Protein AF-A0A2V8DEJ9-F1 (afdb_monomer_lite)

pLDDT: mean 77.09, std 26.55, range [30.5, 98.5]

Sequence (115 aa):
MRCVRGSSGTESHRCASAAGWGLRWLWRRCRNSEFGIRNLTSGIAIVRRALEAVVAHARAEAPRECCGLLLGRPDSVSEAVAARNIAAMATRFLVDPQDHINTLRAARGRGLEIL

Secondary structure (DSSP, 8-state):
-----------------------S---------SSS------PPEE-HHHHHHHHHHHHHHTTSPPEEEEEEETTEEEEEEEE-B--SSTT---B-HHHHHHHHHHHHHTT-EE-

Foldseek 3Di:
DDDDDDDDDDDDDDDDDDDDDDDDDPPDDPDDDDDDDPPPPLAAAEDPVQVVVVVVQCVVLPPADWDWWFKADPRYTDHIGTFDFPDPDRDDGDGDVVSVVVVQVVRVVVVMDGD

Radius of gyration: 25.97 Å; chains: 1; bounding box: 34×50×75 Å

Structure (mmCIF, N/CA/C/O backbone):
data_AF-A0A2V8DEJ9-F1
#
_entry.id   AF-A0A2V8DEJ9-F1
#
loop_
_atom_site.group_PDB
_atom_site.id
_atom_site.type_symbol
_atom_site.label_atom_id
_atom_site.label_alt_id
_atom_site.label_comp_id
_atom_site.label_asym_id
_atom_site.label_entity_id
_atom_site.label_seq_id
_atom_site.pdbx_PDB_ins_code
_atom_site.Cartn_x
_atom_site.Cartn_y
_atom_site.Cartn_z
_atom_site.occupancy
_atom_site.B_iso_or_equiv
_atom_site.auth_seq_id
_atom_site.auth_comp_id
_atom_site.auth_asym_id
_atom_site.auth_atom_id
_atom_site.pdbx_PDB_model_num
ATOM 1 N N . MET A 1 1 ? -16.396 29.661 61.445 1.00 40.50 1 MET A N 1
ATOM 2 C CA . MET A 1 1 ? -15.426 29.054 62.381 1.00 40.50 1 MET A CA 1
ATOM 3 C C . MET A 1 1 ? -14.456 28.173 61.616 1.00 40.50 1 MET A C 1
ATOM 5 O O . MET A 1 1 ? -14.873 27.373 60.794 1.00 40.50 1 MET A O 1
ATOM 9 N N .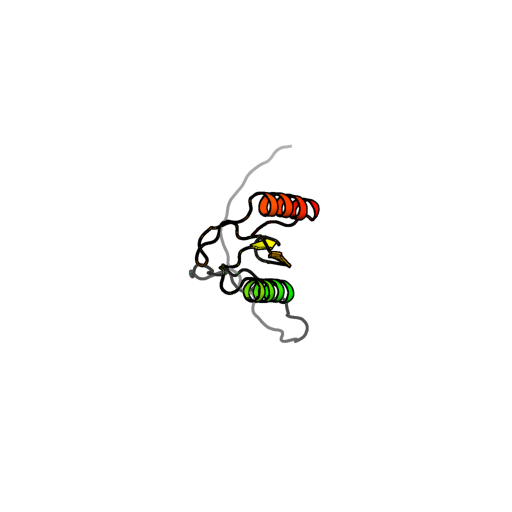 ARG A 1 2 ? -13.167 28.383 61.866 1.00 37.50 2 ARG A N 1
ATOM 10 C CA . ARG A 1 2 ? -12.015 27.662 61.320 1.00 37.50 2 ARG A CA 1
ATOM 11 C C . ARG A 1 2 ? -11.667 26.523 62.284 1.00 37.50 2 ARG A C 1
ATOM 13 O O . ARG A 1 2 ? -11.708 26.775 63.481 1.00 37.50 2 ARG A O 1
ATOM 20 N N . CYS A 1 3 ? -11.255 25.355 61.795 1.00 30.50 3 CYS A N 1
ATOM 21 C CA . CYS A 1 3 ? -10.093 24.645 62.347 1.00 30.50 3 CYS A CA 1
ATOM 22 C C . CYS A 1 3 ? -9.612 23.532 61.406 1.00 30.50 3 CYS A C 1
ATOM 24 O O . CYS A 1 3 ? -10.387 22.916 60.688 1.00 30.50 3 CYS A O 1
ATOM 26 N N . VAL A 1 4 ? -8.292 23.376 61.382 1.00 45.16 4 VAL A N 1
ATOM 27 C CA . VAL A 1 4 ? -7.442 22.735 60.371 1.00 45.16 4 VAL A CA 1
ATOM 28 C C . VAL A 1 4 ? -6.582 21.668 61.058 1.00 45.16 4 VAL A C 1
ATOM 30 O O . VAL A 1 4 ? -6.289 21.828 62.243 1.00 45.16 4 VAL A O 1
ATOM 33 N N . ARG A 1 5 ? -6.050 20.743 60.239 1.00 40.50 5 ARG A N 1
ATOM 34 C CA . ARG A 1 5 ? -4.837 19.888 60.371 1.00 40.50 5 ARG A CA 1
ATOM 35 C C . ARG A 1 5 ? -5.194 18.422 60.597 1.00 40.50 5 ARG A C 1
ATOM 37 O O . ARG A 1 5 ? -5.905 18.109 61.535 1.00 40.50 5 ARG A O 1
ATOM 44 N N . GLY A 1 6 ? -4.851 17.536 59.660 1.00 34.47 6 GLY A N 1
ATOM 45 C CA . GLY A 1 6 ? -3.506 16.949 59.475 1.00 34.47 6 GLY A CA 1
ATOM 46 C C . GLY A 1 6 ? -3.614 15.503 59.993 1.00 34.47 6 GLY A C 1
ATOM 47 O O . GLY A 1 6 ? -4.335 15.288 60.951 1.00 34.47 6 GLY A O 1
ATOM 48 N N . SER A 1 7 ? -3.070 14.442 59.411 1.00 37.62 7 SER A N 1
ATOM 49 C CA . SER A 1 7 ? -1.754 14.245 58.815 1.00 37.62 7 SER A CA 1
ATOM 50 C C . SER A 1 7 ? -1.714 12.883 58.101 1.00 37.62 7 SER A C 1
ATOM 52 O O . SER A 1 7 ? -2.464 11.968 58.428 1.00 37.62 7 SER A O 1
ATOM 54 N N . SER A 1 8 ? -0.782 12.782 57.157 1.00 36.59 8 SER A N 1
ATOM 55 C CA . SER A 1 8 ? -0.178 11.584 56.562 1.00 36.59 8 SER A CA 1
ATOM 56 C C . SER A 1 8 ? -0.091 10.336 57.455 1.00 36.59 8 SER A C 1
ATOM 58 O O . SER A 1 8 ? 0.326 10.427 58.608 1.00 36.59 8 SER A O 1
ATOM 60 N N . GLY A 1 9 ? -0.336 9.165 56.861 1.00 32.16 9 GLY A N 1
ATOM 61 C CA . GLY A 1 9 ? -0.019 7.857 57.434 1.00 32.16 9 GLY A CA 1
ATOM 62 C C . GLY A 1 9 ? -0.118 6.759 56.377 1.00 32.16 9 GLY A C 1
ATOM 63 O O . GLY A 1 9 ? -1.180 6.516 55.816 1.00 32.16 9 GLY A O 1
ATOM 64 N N . THR A 1 10 ? 1.024 6.160 56.079 1.00 36.31 10 THR A N 1
ATOM 65 C CA . THR A 1 10 ? 1.290 5.062 55.149 1.00 36.31 10 THR A CA 1
ATOM 66 C C . THR A 1 10 ? 0.657 3.732 55.575 1.00 36.31 10 THR A C 1
ATOM 68 O O . THR A 1 10 ? 0.598 3.427 56.759 1.00 36.31 10 THR A O 1
ATOM 71 N N . GLU A 1 11 ? 0.295 2.929 54.569 1.00 38.12 11 GLU A N 1
ATOM 72 C CA . GLU A 1 11 ? 0.469 1.467 54.518 1.00 38.12 11 GLU A CA 1
ATOM 73 C C . GLU A 1 11 ? -0.273 0.584 55.539 1.00 38.12 11 GLU A C 1
ATOM 75 O O . GLU A 1 11 ? 0.076 0.478 56.708 1.00 38.12 11 GLU A O 1
ATOM 80 N N . SER A 1 12 ? -1.245 -0.194 55.052 1.00 41.06 12 SER A N 1
ATOM 81 C CA . SER A 1 12 ? -1.389 -1.577 55.518 1.00 41.06 12 SER A CA 1
ATOM 82 C C . SER A 1 12 ? -2.101 -2.429 54.473 1.00 41.06 12 SER A C 1
ATOM 84 O O . SER A 1 12 ? -3.283 -2.269 54.169 1.00 41.06 12 SER A O 1
ATOM 86 N N . HIS A 1 13 ? -1.329 -3.366 53.934 1.00 38.84 13 HIS A N 1
ATOM 87 C CA . HIS A 1 13 ? -1.804 -4.561 53.268 1.00 38.84 13 HIS A CA 1
ATOM 88 C C . HIS A 1 13 ? -2.889 -5.239 54.110 1.00 38.84 13 HIS A C 1
ATOM 90 O O . HIS A 1 13 ? -2.671 -5.574 55.275 1.00 38.84 13 HIS A O 1
ATOM 96 N N . ARG A 1 14 ? -4.036 -5.527 53.496 1.00 42.50 14 ARG A N 1
ATOM 97 C CA . ARG A 1 14 ? -4.911 -6.592 53.979 1.00 42.50 14 ARG A CA 1
ATOM 98 C C . ARG A 1 14 ? -5.385 -7.428 52.802 1.00 42.50 14 ARG A C 1
ATOM 100 O O . ARG A 1 14 ? -6.315 -7.079 52.084 1.00 42.50 14 ARG A O 1
ATOM 107 N N . CYS A 1 15 ? -4.674 -8.537 52.622 1.00 31.95 15 CYS A N 1
ATOM 108 C CA . CYS A 1 15 ? -5.132 -9.716 51.913 1.00 31.95 15 CYS A CA 1
ATOM 109 C C . CYS A 1 15 ? -6.515 -10.114 52.443 1.00 31.95 15 CYS A C 1
ATOM 111 O O . CYS A 1 15 ? -6.665 -10.358 53.640 1.00 31.95 15 CYS A O 1
ATOM 113 N N . ALA A 1 16 ? -7.501 -10.214 51.557 1.00 40.81 16 ALA A N 1
ATOM 114 C CA . ALA A 1 16 ? -8.723 -10.959 51.815 1.00 40.81 16 ALA A CA 1
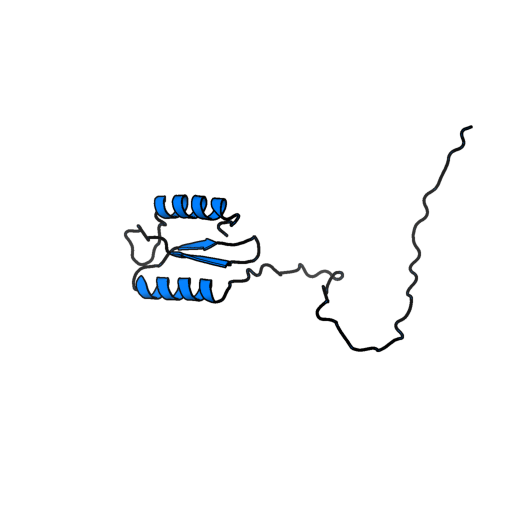ATOM 115 C C . ALA A 1 16 ? -8.784 -12.119 50.821 1.00 40.81 16 ALA A C 1
ATOM 117 O O . ALA A 1 16 ? -8.547 -11.966 49.623 1.00 40.81 16 ALA A O 1
ATOM 118 N N . SER A 1 17 ? -8.989 -13.292 51.400 1.00 42.34 17 SER A N 1
ATOM 119 C CA . SER A 1 17 ? -8.801 -14.620 50.850 1.00 42.34 17 SER A CA 1
ATOM 120 C C . SER A 1 17 ? -9.803 -14.985 49.758 1.00 42.34 17 SER A C 1
ATOM 122 O O . SER A 1 17 ? -10.951 -14.547 49.729 1.00 42.34 17 SER A O 1
ATOM 124 N N . ALA A 1 18 ? -9.350 -15.868 48.871 1.00 36.22 18 ALA A N 1
ATOM 125 C CA . ALA A 1 18 ? -10.191 -16.590 47.939 1.00 36.22 18 ALA A CA 1
ATOM 126 C C . ALA A 1 18 ? -11.050 -17.627 48.682 1.00 36.22 18 ALA A C 1
ATOM 128 O O . ALA A 1 18 ? -10.514 -18.551 49.290 1.00 36.22 18 ALA A O 1
ATOM 129 N N . ALA A 1 19 ? -12.371 -17.524 48.563 1.00 43.09 19 ALA A N 1
ATOM 130 C CA . ALA A 1 19 ? -13.290 -18.645 48.737 1.00 43.09 19 ALA A CA 1
ATOM 131 C C . ALA A 1 19 ? -14.566 -18.365 47.931 1.00 43.09 19 ALA A C 1
ATOM 133 O O . ALA A 1 19 ? -15.305 -17.437 48.239 1.00 43.09 19 ALA A O 1
ATOM 134 N N . GLY A 1 20 ? -14.809 -19.147 46.877 1.00 33.88 20 GLY A N 1
ATOM 135 C CA . GLY A 1 20 ? -16.053 -19.069 46.107 1.00 33.88 20 GLY A CA 1
ATOM 136 C C . GLY A 1 20 ? -15.876 -19.442 44.642 1.00 33.88 20 GLY A C 1
ATOM 137 O O . GLY A 1 20 ? -15.853 -18.582 43.768 1.00 33.88 20 GLY A O 1
ATOM 138 N N . TRP A 1 21 ? -15.728 -20.735 44.371 1.00 38.44 21 TRP A N 1
ATOM 139 C CA . TRP A 1 21 ? -15.759 -21.279 43.017 1.00 38.44 21 TRP A CA 1
ATOM 140 C C . TRP A 1 21 ? -17.187 -21.188 42.460 1.00 38.44 21 TRP A C 1
ATOM 142 O O . TRP A 1 21 ? -18.103 -21.798 43.002 1.00 38.44 21 TRP A O 1
ATOM 152 N N . GLY A 1 22 ? -17.368 -20.438 41.370 1.00 38.22 22 GLY A N 1
ATOM 153 C CA . GLY A 1 22 ? -18.634 -20.312 40.644 1.00 38.22 22 GLY A CA 1
ATOM 154 C C . GLY A 1 22 ? -18.389 -19.880 39.199 1.00 38.22 22 GLY A C 1
ATOM 155 O O . GLY A 1 22 ? -18.240 -18.701 38.897 1.00 38.22 22 GLY A O 1
ATOM 156 N N . LEU A 1 23 ? -18.285 -20.861 38.305 1.00 49.78 23 LEU A N 1
ATOM 157 C CA . LEU A 1 23 ? -17.997 -20.711 36.878 1.00 49.78 23 LEU A CA 1
ATOM 158 C C . LEU A 1 23 ? -19.201 -20.146 36.103 1.00 49.78 23 LEU A C 1
ATOM 160 O O . LEU A 1 23 ? -20.137 -20.891 35.824 1.00 49.78 23 LEU A O 1
ATOM 164 N N . ARG A 1 24 ? -19.142 -18.887 35.653 1.00 44.31 24 ARG A N 1
ATOM 165 C CA . ARG A 1 24 ? -19.706 -18.439 34.359 1.00 44.31 24 ARG A CA 1
ATOM 166 C C . ARG A 1 24 ? -19.290 -16.983 34.097 1.00 44.31 24 ARG A C 1
ATOM 168 O O . ARG A 1 24 ? -19.520 -16.140 34.949 1.00 44.31 24 ARG A O 1
ATOM 175 N N . TRP A 1 25 ? -18.738 -16.703 32.912 1.00 38.94 25 TRP A N 1
ATOM 176 C CA . TRP A 1 25 ? -18.342 -15.375 32.388 1.00 38.94 25 TRP A CA 1
ATOM 177 C C . TRP A 1 25 ? -16.981 -14.808 32.819 1.00 38.94 25 TRP A C 1
ATOM 179 O O . TRP A 1 25 ? -16.889 -13.798 33.506 1.00 38.94 25 TRP A O 1
ATOM 189 N N . LEU A 1 26 ? -15.899 -15.393 32.294 1.00 38.69 26 LEU A N 1
ATOM 190 C CA . LEU A 1 26 ? -14.563 -14.784 32.314 1.00 38.69 26 LEU A CA 1
ATOM 191 C C . LEU A 1 26 ? -13.862 -14.926 30.951 1.00 38.69 26 LEU A C 1
ATOM 193 O O . LEU A 1 26 ? -12.828 -15.570 30.834 1.00 38.69 26 LEU A O 1
ATOM 197 N N . TRP A 1 27 ? -14.378 -14.238 29.928 1.00 38.12 27 TRP A N 1
ATOM 198 C CA . TRP A 1 27 ? -13.526 -13.692 28.852 1.00 38.12 27 TRP A CA 1
ATOM 199 C C . TRP A 1 27 ? -13.115 -12.249 29.181 1.00 38.12 27 TRP A C 1
ATOM 201 O O . TRP A 1 27 ? -13.07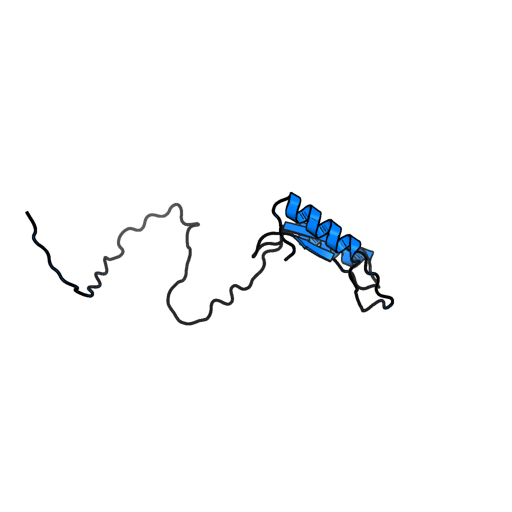6 -11.353 28.347 1.00 38.12 27 TRP A O 1
ATOM 211 N N . ARG A 1 28 ? -12.848 -12.009 30.466 1.00 47.59 28 ARG A N 1
ATOM 212 C CA . ARG A 1 28 ? -12.355 -10.741 30.986 1.00 47.59 28 ARG A CA 1
ATOM 213 C C . ARG A 1 28 ? -11.179 -11.059 31.887 1.00 47.59 28 ARG A C 1
ATOM 215 O O . ARG A 1 28 ? -11.317 -11.231 33.093 1.00 47.59 28 ARG A O 1
ATOM 222 N N . ARG A 1 29 ? -10.008 -11.198 31.273 1.00 39.47 29 ARG A N 1
ATOM 223 C CA . ARG A 1 29 ? -8.757 -11.171 32.017 1.00 39.47 29 ARG A CA 1
ATOM 224 C C . ARG A 1 29 ? -7.696 -10.423 31.231 1.00 39.47 29 ARG A C 1
ATOM 226 O O . ARG A 1 29 ? -6.838 -11.021 30.595 1.00 39.47 29 ARG A O 1
ATOM 233 N N . CYS A 1 30 ? -7.763 -9.097 31.358 1.00 42.78 30 CYS A N 1
ATOM 234 C CA . CYS A 1 30 ? -6.564 -8.290 31.530 1.00 42.78 30 CYS A CA 1
ATOM 235 C C . CYS A 1 30 ? -5.679 -9.011 32.557 1.00 42.78 30 CYS A C 1
ATOM 237 O O . CYS A 1 30 ? -6.045 -9.128 33.727 1.00 42.78 30 CYS A O 1
ATOM 239 N N . ARG A 1 31 ? -4.573 -9.587 32.097 1.00 45.38 31 ARG A N 1
ATOM 240 C CA . ARG A 1 31 ? -3.546 -10.201 32.935 1.00 45.38 31 ARG A CA 1
ATOM 241 C C . ARG A 1 31 ? -2.214 -9.693 32.413 1.00 45.38 31 ARG A C 1
ATOM 243 O O . ARG A 1 31 ? -1.709 -10.198 31.420 1.00 45.38 31 ARG A O 1
ATOM 250 N N . ASN A 1 32 ? -1.728 -8.615 33.014 1.00 39.97 32 ASN A N 1
ATOM 251 C CA . ASN A 1 32 ? -0.556 -8.679 33.884 1.00 39.97 32 ASN A CA 1
ATOM 252 C C . ASN A 1 32 ? -0.038 -7.266 34.167 1.00 39.97 32 ASN A C 1
ATOM 254 O O . ASN A 1 32 ? 0.477 -6.588 33.283 1.00 39.97 32 ASN A O 1
ATOM 258 N N . SER A 1 33 ? -0.126 -6.874 35.433 1.00 49.44 33 SER A N 1
ATOM 259 C CA . SER A 1 33 ? 0.883 -6.051 36.090 1.00 49.44 33 SER A CA 1
ATOM 260 C C . SER A 1 33 ? 1.651 -6.949 37.063 1.00 49.44 33 SER A C 1
ATOM 262 O O . SER A 1 33 ? 1.084 -7.913 37.571 1.00 49.44 33 SER A O 1
ATOM 264 N N . GLU A 1 34 ? 2.910 -6.579 37.310 1.00 51.34 34 GLU A N 1
ATOM 265 C CA . GLU A 1 34 ? 3.803 -7.069 38.376 1.00 51.34 34 GLU A CA 1
ATOM 266 C C . GLU A 1 34 ? 4.622 -8.335 38.085 1.00 51.34 34 GLU A C 1
ATOM 268 O O . GLU A 1 34 ? 4.379 -9.403 38.628 1.00 51.34 34 GLU A O 1
ATOM 273 N N . PHE A 1 35 ? 5.648 -8.191 37.243 1.00 40.84 35 PHE A N 1
ATOM 274 C CA . PHE A 1 35 ? 7.058 -8.470 37.575 1.00 40.84 35 PHE A CA 1
ATOM 275 C C . PHE A 1 35 ? 7.911 -8.125 36.344 1.00 40.84 35 PHE A C 1
ATOM 277 O O . PHE A 1 35 ? 7.469 -8.310 35.213 1.00 40.84 35 PHE A O 1
ATOM 284 N N . GLY A 1 36 ? 9.099 -7.558 36.554 1.00 48.50 36 GLY A N 1
ATOM 285 C CA . GLY A 1 36 ? 9.924 -6.919 35.525 1.00 48.50 36 GLY A CA 1
ATOM 286 C C . GLY A 1 36 ? 10.341 -7.815 34.355 1.00 48.50 36 GLY A C 1
ATOM 287 O O . GLY A 1 36 ? 11.446 -8.342 34.332 1.00 48.50 36 GLY A O 1
ATOM 288 N N . ILE A 1 37 ? 9.490 -7.881 33.336 1.00 52.62 37 ILE A N 1
ATOM 289 C CA . ILE A 1 37 ? 9.827 -8.201 31.951 1.00 52.62 37 ILE A CA 1
ATOM 290 C C . ILE A 1 37 ? 9.143 -7.111 31.129 1.00 52.62 37 ILE A C 1
ATOM 292 O O . ILE A 1 37 ? 7.928 -6.941 31.211 1.00 52.62 37 ILE A O 1
ATOM 296 N N . ARG A 1 38 ? 9.917 -6.315 30.381 1.00 51.78 38 ARG A N 1
ATOM 297 C CA . ARG A 1 38 ? 9.366 -5.337 29.433 1.00 51.78 38 ARG A CA 1
ATOM 298 C C . ARG A 1 38 ? 8.351 -6.063 28.552 1.00 51.78 38 ARG A C 1
ATOM 300 O O . ARG A 1 38 ? 8.710 -7.023 27.879 1.00 51.78 38 ARG A O 1
ATOM 307 N N . ASN A 1 39 ? 7.098 -5.627 28.605 1.00 49.81 39 ASN A N 1
ATOM 308 C CA . ASN A 1 39 ? 6.013 -6.163 27.799 1.00 49.81 39 ASN A CA 1
ATOM 309 C C . ASN A 1 39 ? 6.382 -5.940 26.322 1.00 49.81 39 ASN A C 1
ATOM 311 O O . ASN A 1 39 ? 6.212 -4.842 25.800 1.00 49.81 39 ASN A O 1
ATOM 315 N N . LEU A 1 40 ? 6.948 -6.946 25.652 1.00 59.38 40 LEU A N 1
ATOM 316 C CA . LEU A 1 40 ? 7.176 -6.936 24.202 1.00 59.38 40 LEU A CA 1
ATOM 317 C C . LEU A 1 40 ? 5.861 -7.256 23.474 1.00 59.38 40 LEU A C 1
ATOM 319 O O . LEU A 1 40 ? 5.812 -8.079 22.567 1.00 59.38 40 LEU A O 1
ATOM 323 N N . THR A 1 41 ? 4.770 -6.601 23.867 1.00 58.09 41 THR A N 1
ATOM 324 C CA . THR A 1 41 ? 3.506 -6.593 23.125 1.00 58.09 41 THR A CA 1
ATOM 325 C C . THR A 1 41 ? 3.554 -5.522 22.032 1.00 58.09 41 THR A C 1
ATOM 327 O O . THR A 1 41 ? 2.639 -4.720 21.917 1.00 58.09 41 THR A O 1
ATOM 330 N N . SER A 1 42 ? 4.624 -5.473 21.232 1.00 72.44 42 SER A N 1
ATOM 331 C CA . SER A 1 42 ? 4.681 -4.657 20.004 1.00 72.44 42 SER A CA 1
ATOM 332 C C . SER A 1 42 ? 4.165 -5.471 18.818 1.00 72.44 42 SER A C 1
ATOM 334 O O . SER A 1 42 ? 4.853 -5.646 17.816 1.00 72.44 42 SER A O 1
ATOM 336 N N . GLY A 1 43 ? 2.982 -6.064 18.969 1.00 83.50 43 GLY A N 1
ATOM 337 C CA . GLY A 1 43 ? 2.316 -6.785 17.890 1.00 83.50 43 GLY A CA 1
ATOM 338 C C . GLY A 1 43 ? 1.288 -5.883 17.224 1.00 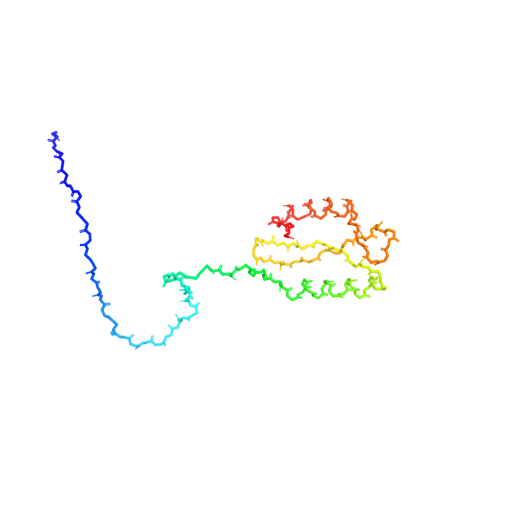83.50 43 GLY A C 1
ATOM 339 O O . GLY A 1 43 ? 0.475 -5.286 17.920 1.00 83.50 43 GLY A O 1
ATOM 340 N N . ILE A 1 44 ? 1.292 -5.826 15.893 1.00 93.19 44 ILE A N 1
ATOM 341 C CA . ILE A 1 44 ? 0.231 -5.182 15.117 1.00 93.19 44 ILE A CA 1
ATOM 342 C C . ILE A 1 44 ? -0.746 -6.250 14.619 1.00 93.19 44 ILE A C 1
ATOM 344 O O . ILE A 1 44 ? -0.352 -7.234 13.989 1.00 93.19 44 ILE A O 1
ATOM 348 N N . ALA A 1 45 ? -2.033 -6.096 14.922 1.00 95.56 45 ALA A N 1
ATOM 349 C CA . ALA A 1 45 ? -3.052 -7.024 14.448 1.00 95.56 45 ALA A CA 1
ATOM 350 C C . ALA A 1 45 ? -3.444 -6.676 13.007 1.00 95.56 45 ALA A C 1
ATOM 352 O O . ALA A 1 45 ? -3.893 -5.566 12.741 1.00 95.56 45 ALA A O 1
ATOM 353 N N . ILE A 1 46 ? -3.327 -7.618 12.070 1.00 97.56 46 ILE A N 1
ATOM 354 C CA . ILE A 1 46 ? -3.744 -7.410 10.676 1.00 97.56 46 ILE A CA 1
ATOM 355 C C . ILE A 1 46 ? -4.998 -8.230 10.405 1.00 97.56 46 ILE A C 1
ATOM 357 O O . ILE A 1 46 ? -4.994 -9.456 10.531 1.00 97.56 46 ILE A O 1
ATOM 361 N N . VAL A 1 47 ? -6.086 -7.568 10.006 1.00 97.8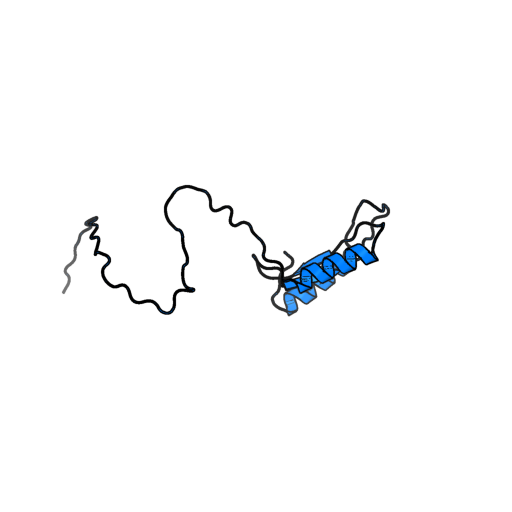1 47 VAL A N 1
ATOM 362 C CA . VAL A 1 47 ? -7.298 -8.287 9.598 1.00 97.81 47 VAL A CA 1
ATOM 363 C C . VAL A 1 47 ? -7.019 -9.152 8.367 1.00 97.81 47 VAL A C 1
ATOM 365 O O . VAL A 1 47 ? -6.347 -8.723 7.428 1.00 97.81 47 VAL A O 1
ATOM 368 N N . ARG A 1 48 ? -7.589 -10.363 8.334 1.00 98.00 48 ARG A N 1
ATOM 369 C CA . ARG A 1 48 ? -7.345 -11.356 7.271 1.00 98.00 48 ARG A CA 1
ATOM 370 C C . ARG A 1 48 ? -7.461 -10.767 5.862 1.00 98.00 48 ARG A C 1
ATOM 372 O O . ARG A 1 48 ? -6.535 -10.933 5.076 1.00 98.00 48 ARG A O 1
ATOM 379 N N . ARG A 1 49 ? -8.538 -10.023 5.593 1.00 98.06 49 ARG A N 1
ATOM 380 C CA . ARG A 1 49 ? -8.804 -9.364 4.301 1.00 98.06 49 ARG A CA 1
ATOM 381 C C . ARG A 1 49 ? -7.688 -8.413 3.849 1.00 98.06 49 ARG A C 1
ATOM 383 O O . ARG A 1 49 ? -7.378 -8.357 2.667 1.00 98.06 49 ARG A O 1
ATOM 390 N N . ALA A 1 50 ? -7.063 -7.684 4.777 1.00 98.12 50 ALA A N 1
ATOM 391 C CA . ALA A 1 50 ? -5.979 -6.761 4.452 1.00 98.12 50 ALA A CA 1
ATOM 392 C C . ALA A 1 50 ? -4.724 -7.548 4.064 1.00 98.12 50 ALA A C 1
ATOM 394 O O . ALA A 1 50 ? -4.082 -7.240 3.067 1.00 98.12 50 ALA A O 1
ATOM 395 N N . LEU A 1 51 ? -4.431 -8.630 4.790 1.00 98.38 51 LEU A N 1
ATOM 396 C CA . LEU A 1 51 ? -3.339 -9.533 4.435 1.00 98.38 51 LEU A CA 1
ATOM 397 C C . LEU A 1 51 ? -3.575 -10.215 3.075 1.00 98.38 51 LEU A C 1
ATOM 399 O O . LEU A 1 51 ? -2.634 -10.398 2.312 1.00 98.38 51 LEU A O 1
ATOM 403 N N . GLU A 1 52 ? -4.814 -10.590 2.752 1.00 98.50 52 GLU A N 1
ATOM 404 C CA . GLU A 1 52 ? -5.162 -11.149 1.433 1.00 98.50 52 GLU A CA 1
ATOM 405 C C . GLU A 1 52 ? -4.939 -10.140 0.313 1.00 98.50 52 GLU A C 1
ATOM 407 O O . GLU A 1 52 ? -4.354 -10.502 -0.705 1.00 98.50 52 GLU A O 1
ATOM 412 N N . ALA A 1 53 ? -5.324 -8.880 0.524 1.00 98.38 53 ALA A N 1
ATOM 413 C CA . ALA A 1 53 ? -5.073 -7.803 -0.426 1.00 98.38 53 ALA A CA 1
ATOM 414 C C . ALA A 1 53 ? -3.568 -7.586 -0.667 1.00 98.38 53 ALA A C 1
ATOM 416 O O . ALA A 1 53 ? -3.151 -7.463 -1.817 1.00 98.38 53 ALA A O 1
ATOM 417 N N . VAL A 1 54 ? -2.738 -7.630 0.385 1.00 98.31 54 VAL A N 1
ATOM 418 C CA . VAL A 1 54 ? -1.270 -7.554 0.250 1.00 98.31 54 VAL A CA 1
ATOM 419 C C . VAL A 1 54 ? -0.732 -8.714 -0.589 1.00 98.31 54 VAL A C 1
ATOM 421 O O . VAL A 1 54 ? 0.028 -8.495 -1.528 1.00 98.31 54 VAL A O 1
ATOM 424 N N . VAL A 1 55 ? -1.140 -9.951 -0.285 1.00 98.44 55 VAL A N 1
ATOM 425 C CA . VAL A 1 55 ? -0.681 -11.141 -1.022 1.00 98.44 55 VAL A CA 1
ATOM 426 C C . VAL A 1 55 ? -1.138 -11.106 -2.482 1.00 98.44 55 VAL A C 1
ATOM 428 O O . VAL A 1 55 ? -0.378 -11.492 -3.369 1.00 98.44 55 VAL A O 1
ATOM 431 N N . ALA A 1 56 ? -2.362 -10.650 -2.747 1.00 98.50 56 ALA A N 1
ATOM 432 C CA . ALA A 1 56 ? -2.875 -10.494 -4.103 1.00 98.50 56 ALA A CA 1
ATOM 433 C C . ALA A 1 56 ? -2.068 -9.451 -4.892 1.00 98.50 56 ALA A C 1
ATOM 435 O O . ALA A 1 56 ? -1.657 -9.740 -6.014 1.00 98.50 56 ALA A O 1
ATOM 436 N N . HIS A 1 57 ? -1.773 -8.295 -4.286 1.00 98.31 57 HIS A N 1
ATOM 437 C CA . HIS A 1 57 ? -0.939 -7.256 -4.899 1.00 98.31 57 HIS A CA 1
ATOM 438 C C . HIS A 1 57 ? 0.476 -7.762 -5.198 1.00 98.31 57 HIS A C 1
ATOM 440 O O . HIS A 1 57 ? 0.960 -7.637 -6.318 1.00 98.31 57 HIS A O 1
ATOM 446 N N . ALA A 1 58 ? 1.104 -8.446 -4.238 1.00 98.06 58 ALA A N 1
ATOM 447 C CA . ALA A 1 58 ? 2.431 -9.033 -4.416 1.00 98.06 58 ALA A CA 1
ATOM 448 C C . ALA A 1 58 ? 2.491 -10.033 -5.582 1.00 98.06 58 ALA A C 1
ATOM 450 O O . ALA A 1 58 ? 3.463 -10.064 -6.332 1.00 98.06 58 ALA A O 1
ATOM 451 N N . ARG A 1 59 ? 1.440 -10.844 -5.757 1.00 98.25 59 ARG A N 1
ATOM 452 C CA . ARG A 1 59 ? 1.339 -11.782 -6.885 1.00 98.25 59 ARG A CA 1
ATOM 453 C C . ARG A 1 59 ? 1.127 -11.075 -8.220 1.00 98.25 59 ARG A C 1
ATOM 455 O O . ARG A 1 59 ? 1.631 -11.566 -9.221 1.00 98.25 59 ARG A O 1
ATOM 462 N N . ALA A 1 60 ? 0.387 -9.968 -8.234 1.00 97.81 60 ALA A N 1
ATOM 463 C CA . ALA A 1 60 ? 0.121 -9.200 -9.447 1.00 97.81 60 ALA A CA 1
ATOM 464 C C . ALA A 1 60 ? 1.357 -8.424 -9.931 1.00 97.81 60 ALA A C 1
ATOM 466 O O . ALA A 1 60 ? 1.567 -8.301 -11.133 1.00 97.81 60 ALA A O 1
ATOM 467 N N . GLU A 1 61 ? 2.180 -7.933 -9.001 1.00 96.88 61 GLU A N 1
ATOM 468 C CA . GLU A 1 61 ? 3.392 -7.158 -9.303 1.00 96.88 61 GLU A CA 1
ATOM 469 C C . GLU A 1 61 ? 4.614 -8.026 -9.630 1.00 96.88 61 GLU A C 1
ATOM 471 O O . GLU A 1 61 ? 5.570 -7.545 -10.240 1.00 96.88 61 GLU A O 1
ATOM 476 N N . ALA A 1 62 ? 4.603 -9.310 -9.256 1.00 95.62 62 ALA A N 1
ATOM 477 C CA . ALA A 1 62 ? 5.714 -10.216 -9.528 1.00 95.62 62 ALA A CA 1
ATOM 478 C C . ALA A 1 62 ? 6.083 -10.216 -11.032 1.00 95.62 62 ALA A C 1
ATOM 480 O O . ALA A 1 62 ? 5.202 -10.337 -11.883 1.00 95.62 62 ALA A O 1
ATOM 481 N N . PRO A 1 63 ? 7.379 -10.106 -11.394 1.00 95.38 63 PRO A N 1
ATOM 482 C CA . PRO A 1 63 ? 8.569 -10.235 -10.544 1.00 95.38 63 PRO A CA 1
ATOM 483 C C . PRO A 1 63 ? 9.071 -8.921 -9.915 1.00 95.38 63 PRO A C 1
ATOM 485 O O . PRO A 1 63 ? 10.140 -8.918 -9.303 1.00 95.38 63 PRO A O 1
ATOM 488 N N . ARG A 1 64 ? 8.366 -7.800 -10.098 1.00 95.81 64 ARG A N 1
ATOM 489 C CA . ARG A 1 64 ? 8.739 -6.517 -9.493 1.00 95.81 64 ARG A CA 1
ATOM 490 C C . ARG A 1 64 ? 8.360 -6.500 -8.013 1.00 95.81 64 ARG A C 1
ATOM 492 O O . ARG A 1 64 ? 7.438 -7.182 -7.571 1.00 95.81 64 ARG A O 1
ATOM 499 N N . GLU A 1 65 ? 9.078 -5.696 -7.243 1.00 96.25 65 GLU A N 1
ATOM 500 C CA . GLU A 1 65 ? 8.770 -5.442 -5.844 1.00 96.25 65 GLU A CA 1
ATOM 501 C C . GLU A 1 65 ? 7.441 -4.687 -5.734 1.00 96.25 65 GLU A C 1
ATOM 503 O O . GLU A 1 65 ? 7.260 -3.625 -6.337 1.00 96.25 65 GLU A O 1
ATOM 508 N N . CYS A 1 66 ? 6.511 -5.236 -4.953 1.00 97.00 66 CYS A N 1
ATOM 509 C CA . CYS A 1 66 ? 5.243 -4.589 -4.655 1.00 97.00 66 CYS A CA 1
ATOM 510 C C . CYS A 1 66 ? 5.401 -3.576 -3.514 1.00 97.00 66 CYS A C 1
ATOM 512 O O . CYS A 1 66 ? 6.125 -3.819 -2.549 1.00 97.00 66 CYS A O 1
ATOM 514 N N . CYS A 1 67 ? 4.649 -2.478 -3.565 1.00 97.31 67 CYS A N 1
ATOM 515 C CA . CYS A 1 67 ? 4.542 -1.532 -2.457 1.00 97.31 67 CYS A CA 1
ATOM 516 C C . CYS A 1 67 ? 3.088 -1.122 -2.206 1.00 97.31 67 CYS A C 1
ATOM 518 O O . CYS A 1 67 ? 2.217 -1.270 -3.064 1.00 97.31 67 CYS A O 1
ATOM 520 N N . GLY A 1 68 ? 2.816 -0.609 -1.011 1.00 97.62 68 GLY A N 1
ATOM 521 C CA . GLY A 1 68 ? 1.479 -0.208 -0.597 1.00 97.62 68 GLY A CA 1
ATOM 522 C C . GLY A 1 68 ? 1.481 0.414 0.791 1.00 97.62 68 GLY A C 1
ATOM 523 O O . GLY A 1 68 ? 2.528 0.547 1.422 1.00 97.62 68 GLY A O 1
ATOM 524 N N . LEU A 1 69 ? 0.296 0.802 1.247 1.00 98.31 69 LEU A N 1
ATOM 525 C CA . LEU A 1 69 ? 0.071 1.477 2.520 1.00 98.31 69 LEU A CA 1
ATOM 526 C C . LEU A 1 69 ? -0.913 0.667 3.360 1.00 98.31 69 LEU A C 1
ATOM 528 O O . LEU A 1 69 ? -1.925 0.181 2.849 1.00 98.31 69 LEU A O 1
ATOM 532 N N . LEU A 1 70 ? -0.624 0.526 4.650 1.00 98.31 70 LEU A N 1
ATOM 533 C CA . LEU A 1 70 ? -1.494 -0.161 5.599 1.00 98.31 70 LEU A CA 1
ATOM 534 C C . LEU A 1 70 ? -2.299 0.874 6.380 1.00 98.31 70 LEU A C 1
ATOM 536 O O . LEU A 1 70 ? -1.737 1.829 6.908 1.00 98.31 70 LEU A O 1
ATOM 540 N N . LEU A 1 71 ? -3.620 0.690 6.432 1.00 98.38 71 LEU A N 1
ATOM 541 C CA . LEU A 1 71 ? -4.537 1.628 7.072 1.00 98.38 71 LEU A CA 1
ATOM 542 C C . LEU A 1 71 ? -5.206 1.023 8.296 1.00 98.38 71 LEU A C 1
ATOM 544 O O . LEU A 1 71 ? -5.739 -0.095 8.258 1.00 98.38 71 LEU A O 1
ATOM 548 N N . GLY A 1 72 ? -5.279 1.797 9.373 1.00 97.56 72 GLY A N 1
ATOM 549 C CA . GLY A 1 72 ? -5.932 1.339 10.585 1.00 97.56 72 GLY A CA 1
ATOM 550 C C . GLY A 1 72 ? -5.867 2.306 11.758 1.00 97.56 72 GLY A C 1
ATOM 551 O O . GLY A 1 72 ? -6.042 3.511 11.601 1.00 97.56 72 GLY A O 1
ATOM 552 N N . ARG A 1 73 ? -5.699 1.731 12.946 1.00 95.38 73 ARG A N 1
ATOM 553 C CA . ARG A 1 73 ? -5.532 2.396 14.247 1.00 95.38 73 ARG A CA 1
ATOM 554 C C . ARG A 1 73 ? -4.220 1.899 14.872 1.00 95.38 73 ARG A C 1
ATOM 556 O O . ARG A 1 73 ? -3.770 0.847 14.429 1.00 95.38 73 ARG A O 1
ATOM 563 N N . PRO A 1 74 ? -3.648 2.563 15.893 1.00 91.00 74 PRO A N 1
ATOM 564 C CA . PRO A 1 74 ? -2.266 2.348 16.347 1.00 91.00 74 PRO A CA 1
ATOM 565 C C . PRO A 1 74 ? -1.777 0.892 16.443 1.00 91.00 74 PRO A C 1
ATOM 567 O O . PRO A 1 74 ? -0.653 0.609 16.051 1.00 91.00 74 PRO A O 1
ATOM 570 N N . ASP A 1 75 ? -2.637 -0.045 16.855 1.00 91.38 75 ASP A N 1
ATOM 571 C CA . ASP A 1 75 ? -2.269 -1.460 17.022 1.00 91.38 75 ASP A CA 1
ATOM 572 C C . ASP A 1 75 ? -3.011 -2.421 16.069 1.00 91.38 75 ASP A C 1
ATOM 574 O O . ASP A 1 75 ? -2.962 -3.644 16.232 1.00 91.38 75 ASP A O 1
ATOM 578 N N . SER A 1 76 ? -3.746 -1.904 15.077 1.00 95.50 76 SER A N 1
ATOM 579 C CA . SER A 1 76 ? -4.566 -2.731 14.186 1.00 95.50 76 SER A CA 1
ATOM 580 C C . SER A 1 76 ? -4.670 -2.200 12.757 1.00 95.50 76 SER A C 1
ATOM 582 O O . SER A 1 76 ? -5.272 -1.151 12.526 1.00 95.50 76 SER A O 1
ATOM 584 N N . VAL A 1 77 ? -4.219 -2.994 11.788 1.00 98.06 77 VAL A N 1
ATOM 585 C CA . VAL A 1 77 ? -4.434 -2.789 10.352 1.00 98.06 77 VAL A CA 1
ATOM 586 C C . VAL A 1 77 ? -5.791 -3.360 9.951 1.00 98.06 77 VAL A C 1
ATOM 588 O O . VAL A 1 77 ? -6.083 -4.541 10.149 1.00 98.06 77 VAL A O 1
ATOM 591 N N . SER A 1 78 ? -6.615 -2.518 9.337 1.00 97.88 78 SER A N 1
ATOM 592 C CA . SER A 1 78 ? -7.976 -2.836 8.894 1.00 97.88 78 SER A CA 1
ATOM 593 C C . SER A 1 78 ? -8.122 -2.958 7.372 1.00 97.88 78 SER A C 1
ATOM 595 O O . SER A 1 78 ? -9.102 -3.549 6.898 1.00 97.88 78 SER A O 1
ATOM 597 N N . GLU A 1 79 ? -7.161 -2.412 6.626 1.00 97.88 79 GLU A N 1
ATOM 598 C CA . GLU A 1 79 ? -7.149 -2.306 5.168 1.00 97.88 79 GLU A CA 1
ATOM 599 C C . GLU A 1 79 ? -5.706 -2.189 4.659 1.00 97.88 79 GLU A C 1
ATOM 601 O O . GLU A 1 79 ? -4.834 -1.670 5.354 1.00 97.88 79 GLU A O 1
ATOM 606 N N . ALA A 1 80 ? -5.469 -2.673 3.442 1.00 98.44 80 ALA A N 1
ATOM 607 C CA . ALA A 1 80 ? -4.229 -2.467 2.710 1.00 98.44 80 ALA A CA 1
ATOM 608 C C . ALA A 1 80 ? -4.563 -1.837 1.356 1.00 98.44 80 ALA A C 1
ATOM 610 O O . ALA A 1 80 ? -5.461 -2.313 0.659 1.00 98.44 80 ALA A O 1
ATOM 611 N N . VAL A 1 81 ? -3.844 -0.779 0.999 1.00 98.31 81 VAL A N 1
ATOM 612 C CA . VAL A 1 81 ? -4.010 -0.042 -0.254 1.00 98.31 81 VAL A CA 1
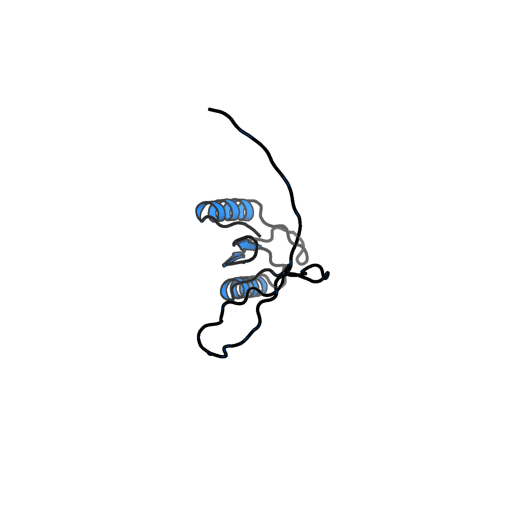ATOM 613 C C . VAL A 1 81 ? -2.772 -0.273 -1.109 1.00 98.31 81 VAL A C 1
ATOM 615 O O . VAL A 1 81 ? -1.658 0.056 -0.700 1.00 98.31 81 VAL A O 1
ATOM 618 N N . ALA A 1 82 ? -2.963 -0.860 -2.289 1.00 97.88 82 ALA A N 1
ATOM 619 C CA . ALA A 1 82 ? -1.900 -1.024 -3.271 1.00 97.88 82 ALA A CA 1
ATOM 620 C C . ALA A 1 82 ? -1.421 0.349 -3.761 1.00 97.88 82 ALA A C 1
ATOM 622 O O . ALA A 1 82 ? -2.237 1.221 -4.059 1.00 97.88 82 ALA A O 1
ATOM 623 N N . ALA A 1 83 ? -0.106 0.528 -3.855 1.00 97.50 83 ALA A N 1
ATOM 624 C CA . ALA A 1 83 ? 0.499 1.718 -4.436 1.00 97.50 83 ALA A CA 1
ATOM 625 C C . ALA A 1 83 ? 1.387 1.325 -5.613 1.00 97.50 83 ALA A C 1
ATOM 627 O O . ALA A 1 83 ? 1.989 0.246 -5.622 1.00 97.50 83 ALA A O 1
ATOM 628 N N . ARG A 1 84 ? 1.492 2.216 -6.597 1.00 96.62 84 ARG A N 1
ATOM 629 C CA . ARG A 1 84 ? 2.356 2.002 -7.755 1.00 96.62 84 ARG A CA 1
ATOM 630 C C . ARG A 1 84 ? 3.820 2.138 -7.354 1.00 96.62 84 ARG A C 1
ATOM 632 O O . ARG A 1 84 ? 4.216 3.128 -6.733 1.00 96.62 84 ARG A O 1
ATOM 639 N N . ASN A 1 85 ? 4.619 1.151 -7.753 1.00 97.44 85 ASN A N 1
ATOM 640 C CA . ASN A 1 85 ? 6.068 1.201 -7.630 1.00 97.44 85 ASN A CA 1
ATOM 641 C C . ASN A 1 85 ? 6.670 1.933 -8.841 1.00 97.44 85 ASN A C 1
ATOM 643 O O . ASN A 1 85 ? 6.740 1.378 -9.939 1.00 97.44 85 ASN A O 1
ATOM 647 N N . ILE A 1 86 ? 7.141 3.163 -8.632 1.00 97.25 86 ILE A N 1
ATOM 648 C CA . ILE A 1 86 ? 7.765 3.994 -9.675 1.00 97.25 86 ILE A CA 1
ATOM 649 C C . ILE A 1 86 ? 9.293 3.829 -9.754 1.00 97.25 86 ILE A C 1
ATOM 651 O O . ILE A 1 86 ? 9.956 4.549 -10.501 1.00 97.25 86 ILE A O 1
ATOM 655 N N . ALA A 1 87 ? 9.882 2.893 -9.003 1.00 96.81 87 ALA A N 1
ATOM 656 C CA . ALA A 1 87 ? 11.308 2.608 -9.098 1.00 96.81 87 ALA A CA 1
ATOM 657 C C . ALA A 1 87 ? 11.674 2.010 -10.466 1.00 96.81 87 ALA A C 1
ATOM 659 O O . ALA A 1 87 ? 10.942 1.208 -11.048 1.00 96.81 87 ALA A O 1
ATOM 660 N N . ALA A 1 88 ? 12.863 2.358 -10.960 1.00 93.25 88 ALA A N 1
ATOM 661 C CA . ALA A 1 88 ? 13.395 1.800 -12.203 1.00 93.25 88 ALA A CA 1
ATOM 662 C C . ALA A 1 88 ? 13.843 0.332 -12.056 1.00 93.25 88 ALA A C 1
ATOM 664 O O . ALA A 1 88 ? 13.850 -0.414 -13.032 1.00 93.25 88 ALA A O 1
ATOM 665 N N . MET A 1 89 ? 14.217 -0.089 -10.842 1.00 95.12 89 MET A N 1
ATOM 666 C CA . MET A 1 89 ? 14.724 -1.433 -10.554 1.00 95.12 89 MET A CA 1
ATOM 667 C C . MET A 1 89 ? 13.599 -2.349 -10.068 1.00 95.12 89 MET A C 1
ATOM 669 O O . MET A 1 89 ? 12.780 -1.939 -9.254 1.00 95.12 89 MET A O 1
ATOM 673 N N . ALA A 1 90 ? 13.605 -3.615 -10.494 1.00 92.38 90 ALA A N 1
ATOM 674 C CA . ALA A 1 90 ? 12.595 -4.592 -10.077 1.00 92.38 90 ALA A CA 1
ATOM 675 C C . ALA A 1 90 ? 12.693 -4.991 -8.592 1.00 92.38 90 ALA A C 1
ATOM 677 O O . ALA A 1 90 ? 11.705 -5.431 -8.028 1.00 92.38 90 ALA A O 1
ATOM 678 N N . THR A 1 91 ? 13.857 -4.834 -7.956 1.00 95.19 91 THR A N 1
ATOM 679 C CA . THR A 1 91 ? 14.123 -5.226 -6.555 1.00 95.19 91 THR A CA 1
ATOM 680 C C . THR A 1 91 ? 14.205 -4.028 -5.604 1.00 95.19 91 THR A C 1
ATOM 682 O O . THR A 1 91 ? 14.876 -4.100 -4.571 1.00 95.19 91 THR A O 1
ATOM 685 N N . ARG A 1 92 ? 13.685 -2.877 -6.034 1.00 96.19 92 ARG A N 1
ATOM 686 C CA . ARG A 1 92 ? 13.545 -1.675 -5.214 1.00 96.19 92 ARG A CA 1
ATOM 687 C C . ARG A 1 92 ? 12.134 -1.148 -5.386 1.00 96.19 92 ARG A C 1
ATOM 689 O O . ARG A 1 92 ? 11.542 -1.298 -6.457 1.00 96.19 92 ARG A O 1
ATOM 696 N N . PHE A 1 93 ? 11.647 -0.447 -4.371 1.00 97.19 93 PHE A N 1
ATOM 697 C CA . PHE A 1 93 ? 10.409 0.296 -4.472 1.00 97.19 93 PHE A CA 1
ATOM 698 C C . PHE A 1 93 ? 10.609 1.785 -4.226 1.00 97.19 93 PHE A C 1
ATOM 700 O O . PHE A 1 93 ? 11.429 2.212 -3.413 1.00 97.19 93 PHE A O 1
ATOM 707 N N . LEU A 1 94 ? 9.810 2.569 -4.937 1.00 97.56 94 LEU A N 1
ATOM 708 C CA . LEU A 1 94 ? 9.544 3.961 -4.629 1.00 97.56 94 LEU A CA 1
ATOM 709 C C . LEU A 1 94 ? 8.038 4.140 -4.768 1.00 97.56 94 LEU A C 1
ATOM 711 O O . LEU A 1 94 ? 7.486 3.910 -5.842 1.00 97.56 94 LEU A O 1
ATOM 715 N N . VAL A 1 95 ? 7.377 4.480 -3.665 1.00 97.50 95 VAL A N 1
ATOM 716 C CA . VAL A 1 95 ? 5.929 4.704 -3.654 1.00 97.50 95 VAL A CA 1
ATOM 717 C C . VAL A 1 95 ? 5.630 5.950 -4.476 1.00 97.50 95 VAL A C 1
ATOM 719 O O . VAL A 1 95 ? 6.262 6.986 -4.262 1.00 97.50 95 VAL A O 1
ATOM 722 N N . ASP A 1 96 ? 4.661 5.868 -5.386 1.00 97.94 96 ASP A N 1
ATOM 723 C CA . ASP A 1 96 ? 4.176 7.052 -6.088 1.00 97.94 96 ASP A CA 1
ATOM 724 C C . ASP A 1 96 ? 3.665 8.105 -5.072 1.00 97.94 96 ASP A C 1
ATOM 726 O O . ASP A 1 96 ? 2.744 7.818 -4.292 1.00 97.94 96 ASP A O 1
ATOM 730 N N . PRO A 1 97 ? 4.227 9.332 -5.051 1.00 98.00 97 PRO A N 1
ATOM 731 C CA . PRO A 1 97 ? 3.805 10.376 -4.118 1.00 98.00 97 PRO A CA 1
ATOM 732 C C . PRO A 1 97 ? 2.314 10.716 -4.210 1.00 98.00 97 PRO A C 1
ATOM 734 O O . PRO A 1 97 ? 1.693 11.055 -3.199 1.00 98.00 97 PRO A O 1
ATOM 737 N N . GLN A 1 98 ? 1.719 10.611 -5.400 1.00 98.12 98 GLN A N 1
ATOM 738 C CA . GLN A 1 98 ? 0.300 10.863 -5.611 1.00 98.12 98 GLN A CA 1
ATOM 739 C C . GLN A 1 98 ? -0.553 9.797 -4.924 1.00 98.12 98 GLN A C 1
ATOM 741 O O . GLN A 1 98 ? -1.525 10.140 -4.245 1.00 98.12 98 GLN A O 1
ATOM 746 N N . ASP A 1 99 ? -0.170 8.524 -5.043 1.00 97.75 99 ASP A N 1
ATOM 747 C CA . ASP A 1 99 ? -0.861 7.413 -4.384 1.00 97.75 99 ASP A CA 1
ATOM 748 C C . ASP A 1 99 ? -0.771 7.572 -2.857 1.00 97.75 99 ASP A C 1
ATOM 750 O O . ASP A 1 99 ? -1.771 7.403 -2.151 1.00 97.75 99 ASP A O 1
ATOM 754 N N . HIS A 1 100 ? 0.386 8.008 -2.343 1.00 97.88 100 HIS A N 1
ATOM 755 C CA . HIS A 1 100 ? 0.568 8.302 -0.921 1.00 97.88 100 HIS A CA 1
ATOM 756 C C . HIS A 1 100 ? -0.346 9.431 -0.431 1.00 97.88 100 HIS A C 1
ATOM 758 O O . HIS A 1 100 ? -1.080 9.263 0.545 1.00 97.88 100 HIS A O 1
ATOM 764 N N . ILE A 1 101 ? -0.339 10.581 -1.110 1.00 98.19 101 ILE A N 1
ATOM 765 C CA . ILE A 1 101 ? -1.150 11.745 -0.726 1.00 98.19 101 ILE A CA 1
ATOM 766 C C . ILE A 1 101 ? -2.645 11.424 -0.808 1.00 98.19 101 ILE A C 1
ATOM 768 O O . ILE A 1 101 ? -3.406 11.795 0.090 1.00 98.19 101 ILE A O 1
ATOM 772 N N . ASN A 1 102 ? -3.074 10.728 -1.863 1.00 98.19 102 ASN A N 1
ATOM 773 C CA . ASN A 1 102 ? -4.467 10.330 -2.042 1.00 98.19 102 ASN A CA 1
ATOM 774 C C . ASN A 1 102 ? -4.921 9.398 -0.920 1.00 98.19 102 ASN A C 1
ATOM 776 O O . ASN A 1 102 ? -5.967 9.630 -0.311 1.00 98.19 102 ASN A O 1
ATOM 780 N N . THR A 1 103 ? -4.101 8.398 -0.597 1.00 98.00 103 THR A N 1
ATOM 781 C CA . THR A 1 103 ? -4.393 7.442 0.473 1.00 98.00 103 THR A CA 1
ATOM 782 C C . THR A 1 103 ? -4.451 8.133 1.831 1.00 98.00 103 THR A C 1
ATOM 784 O O . THR A 1 103 ? -5.400 7.924 2.583 1.00 98.00 103 THR A O 1
ATOM 787 N N . LEU A 1 104 ? -3.505 9.029 2.127 1.00 97.81 104 LEU A N 1
ATOM 788 C CA . LEU A 1 104 ? -3.499 9.805 3.368 1.00 97.81 104 LEU A CA 1
ATOM 789 C C . LEU A 1 104 ? -4.766 10.661 3.516 1.00 97.81 104 LEU A C 1
ATOM 791 O O . LEU A 1 104 ? -5.369 10.706 4.590 1.00 97.81 104 LEU A O 1
ATOM 795 N N . ARG A 1 105 ? -5.191 11.341 2.445 1.00 97.94 105 ARG A N 1
ATOM 796 C CA . ARG A 1 105 ? -6.424 12.146 2.443 1.00 97.94 105 ARG A CA 1
ATOM 797 C C . ARG A 1 105 ? -7.661 11.275 2.659 1.00 97.94 105 ARG A C 1
ATOM 799 O O . ARG A 1 105 ? -8.502 11.621 3.488 1.00 97.94 105 ARG A O 1
ATOM 806 N N . ALA A 1 106 ? -7.749 10.142 1.963 1.00 97.69 106 ALA A N 1
ATOM 807 C CA . ALA A 1 106 ? -8.852 9.196 2.107 1.00 97.69 106 ALA A CA 1
ATOM 808 C C . ALA A 1 106 ? -8.915 8.589 3.520 1.00 97.69 106 ALA A C 1
ATOM 810 O O . ALA A 1 106 ? -9.997 8.494 4.100 1.00 97.69 106 ALA A O 1
ATOM 811 N N . ALA A 1 107 ? -7.764 8.236 4.100 1.00 97.62 107 ALA A N 1
ATOM 812 C CA . ALA A 1 107 ? -7.664 7.701 5.455 1.00 97.62 107 ALA A CA 1
ATOM 813 C C . ALA A 1 107 ? -8.166 8.714 6.494 1.00 97.62 107 ALA A C 1
ATOM 815 O O . ALA A 1 107 ? -9.039 8.388 7.301 1.00 97.62 107 ALA A O 1
ATOM 816 N N . ARG A 1 108 ? -7.722 9.976 6.402 1.00 96.50 108 ARG A N 1
ATOM 817 C CA . ARG A 1 108 ? -8.182 11.061 7.287 1.00 96.50 108 ARG A CA 1
ATOM 818 C C . ARG A 1 108 ? -9.688 11.287 7.202 1.00 96.50 108 ARG A C 1
ATOM 820 O O . ARG A 1 108 ? -10.334 11.402 8.238 1.00 96.50 108 ARG A O 1
ATOM 827 N N . GLY A 1 109 ? -10.256 11.279 5.993 1.00 96.69 109 GLY A N 1
ATOM 828 C CA . GLY A 1 109 ? -11.706 11.398 5.790 1.00 96.69 109 GLY A CA 1
ATOM 829 C C . GLY A 1 109 ? -12.519 10.275 6.449 1.00 96.69 109 GLY A C 1
ATOM 830 O O . GLY A 1 109 ? -13.708 10.441 6.699 1.00 96.69 109 GLY A O 1
ATOM 831 N N . ARG A 1 110 ? -11.873 9.146 6.766 1.00 97.12 110 ARG A N 1
ATOM 832 C CA . ARG A 1 110 ? -12.468 7.963 7.403 1.00 97.12 110 ARG A CA 1
ATOM 833 C C . ARG A 1 110 ? -12.044 7.784 8.868 1.00 97.12 110 ARG A C 1
ATOM 835 O O . ARG A 1 110 ? -12.425 6.791 9.484 1.00 97.12 110 ARG A O 1
ATOM 842 N N . GLY A 1 111 ? -11.256 8.708 9.426 1.00 96.62 111 GLY A N 1
ATOM 843 C CA . GLY A 1 111 ? -10.707 8.590 10.782 1.00 96.62 111 GLY A CA 1
ATOM 844 C C . GLY A 1 111 ? -9.741 7.410 10.958 1.00 96.62 111 GLY A C 1
ATOM 845 O O . GLY A 1 111 ? -9.710 6.804 12.032 1.00 96.62 111 GLY A O 1
ATOM 846 N N . LEU A 1 112 ? -9.016 7.058 9.893 1.00 97.62 112 LEU A N 1
ATOM 847 C CA . LEU A 1 112 ? -7.961 6.045 9.864 1.00 97.62 112 LEU A CA 1
ATOM 848 C C . LEU A 1 112 ? -6.585 6.704 9.717 1.00 97.62 112 LEU A C 1
ATOM 850 O O . LEU A 1 112 ? -6.462 7.813 9.190 1.00 97.62 112 LEU A O 1
ATOM 854 N N . GLU A 1 113 ? -5.553 5.978 10.129 1.00 97.62 113 GLU A N 1
ATOM 855 C CA . GLU A 1 113 ? -4.147 6.362 10.013 1.00 97.62 113 GLU A CA 1
ATOM 856 C C . GLU A 1 113 ? -3.418 5.437 9.037 1.00 97.62 113 GLU A C 1
ATOM 858 O O . GLU A 1 113 ? -3.808 4.280 8.866 1.00 97.62 113 GLU A O 1
ATOM 863 N N . ILE A 1 114 ? -2.364 5.958 8.403 1.00 97.19 114 ILE A N 1
ATOM 864 C CA . ILE A 1 114 ? -1.338 5.123 7.769 1.00 97.19 114 ILE A CA 1
ATOM 865 C C . ILE A 1 114 ? -0.420 4.642 8.898 1.00 97.19 114 ILE A C 1
ATOM 867 O O . ILE A 1 114 ? 0.107 5.486 9.625 1.00 97.19 114 ILE A O 1
ATOM 871 N N . LEU A 1 115 ? -0.277 3.322 9.043 1.00 94.44 115 LEU A N 1
ATOM 872 C CA . LEU A 1 115 ? 0.502 2.655 10.097 1.00 94.44 115 LEU A CA 1
ATOM 873 C C . LEU A 1 115 ? 1.868 2.183 9.593 1.00 94.44 115 LEU A C 1
ATOM 875 O O . LEU A 1 115 ? 1.947 1.782 8.408 1.00 94.44 115 LEU A O 1
#